Protein AF-A0A2G3AN47-F1 (afdb_monomer)

Foldseek 3Di:
DDDDDADPVLCPDPVNVVQQVVQCVVPNPPDPDDRDGPDDPVVVVVVRVVSVVVVVVVVVVVVVVVPDD

Mean predicted aligned error: 7.32 Å

Structure (mmCIF, N/CA/C/O backbone):
data_AF-A0A2G3AN47-F1
#
_entry.id   AF-A0A2G3AN47-F1
#
loop_
_atom_site.group_PDB
_atom_site.id
_atom_site.type_symbol
_atom_site.label_atom_id
_atom_site.label_alt_id
_atom_site.label_comp_id
_atom_site.label_asym_id
_atom_site.label_entity_id
_atom_site.label_seq_id
_atom_site.pdbx_PDB_ins_code
_atom_site.Cartn_x
_atom_site.Cartn_y
_atom_site.Cartn_z
_atom_site.occupancy
_atom_site.B_iso_or_equiv
_atom_site.auth_seq_id
_atom_site.auth_comp_id
_atom_site.auth_asym_id
_atom_site.auth_atom_id
_atom_site.pdbx_PDB_model_num
ATOM 1 N N . MET A 1 1 ? -4.046 -15.977 -6.526 1.00 72.44 1 MET A N 1
ATOM 2 C CA . MET A 1 1 ? -3.874 -14.564 -6.924 1.00 72.44 1 MET A CA 1
ATOM 3 C C . MET A 1 1 ? -4.947 -13.786 -6.197 1.00 72.44 1 MET A C 1
ATOM 5 O O . MET A 1 1 ? -6.109 -13.964 -6.535 1.00 72.44 1 MET A O 1
ATOM 9 N N . GLU A 1 2 ? -4.561 -13.005 -5.192 1.00 83.44 2 GLU A N 1
ATOM 10 C CA . GLU A 1 2 ? -5.482 -12.132 -4.458 1.00 83.44 2 GLU A CA 1
ATOM 11 C C . GLU A 1 2 ? -5.632 -10.803 -5.206 1.00 83.44 2 GLU A C 1
ATOM 13 O O . GLU A 1 2 ? -4.675 -10.332 -5.830 1.00 83.44 2 GLU A O 1
ATOM 18 N N . ARG A 1 3 ? -6.817 -10.196 -5.157 1.00 85.44 3 ARG A N 1
ATOM 19 C CA . ARG A 1 3 ? -7.048 -8.839 -5.664 1.00 85.44 3 ARG A CA 1
ATOM 20 C C . ARG A 1 3 ? -7.661 -8.014 -4.549 1.00 85.44 3 ARG A C 1
A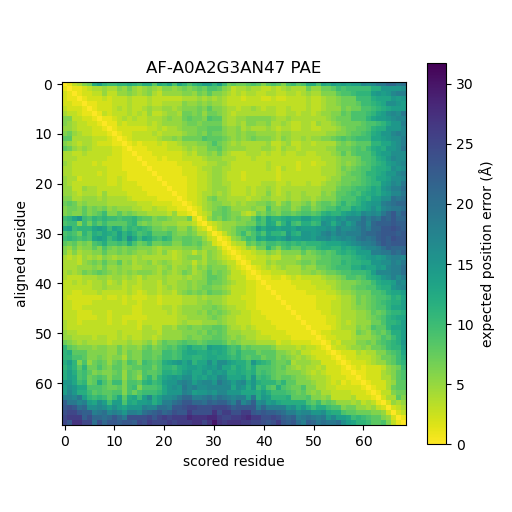TOM 22 O O . ARG A 1 3 ? -8.670 -8.419 -3.986 1.00 85.44 3 ARG A O 1
ATOM 29 N N . PHE A 1 4 ? -7.070 -6.857 -4.292 1.00 85.12 4 PHE A N 1
ATOM 30 C CA . PHE A 1 4 ? -7.550 -5.909 -3.299 1.00 85.12 4 PHE A CA 1
ATOM 31 C C . PHE A 1 4 ? -8.100 -4.676 -4.003 1.00 85.12 4 PHE A C 1
ATOM 33 O O . PHE A 1 4 ? -7.521 -4.207 -4.985 1.00 85.12 4 PHE A O 1
ATOM 40 N N . ILE A 1 5 ? -9.217 -4.169 -3.495 1.00 84.75 5 ILE A N 1
ATOM 41 C CA . ILE A 1 5 ? -9.749 -2.860 -3.863 1.00 84.75 5 ILE A CA 1
ATOM 42 C C . ILE A 1 5 ? -9.350 -1.921 -2.733 1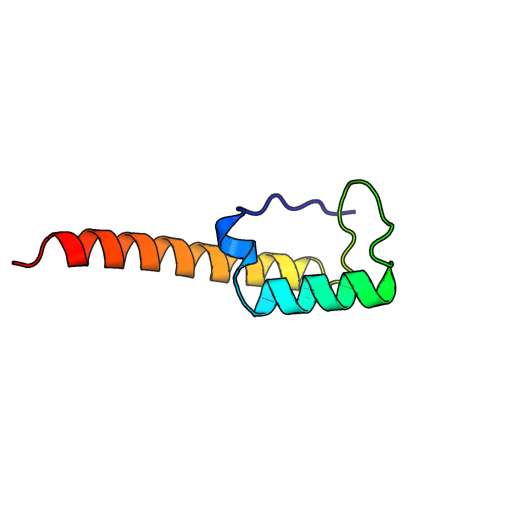.00 84.75 5 ILE A C 1
ATOM 44 O O . ILE A 1 5 ? -9.616 -2.209 -1.570 1.00 84.75 5 ILE A O 1
ATOM 48 N N . VAL A 1 6 ? -8.671 -0.835 -3.079 1.00 83.62 6 VAL A N 1
ATOM 49 C CA . VAL A 1 6 ? -8.191 0.163 -2.123 1.00 83.62 6 VAL A CA 1
ATOM 50 C C . VAL A 1 6 ? -8.752 1.517 -2.523 1.00 83.62 6 VAL A C 1
ATOM 52 O O . VAL A 1 6 ? -8.868 1.790 -3.721 1.00 83.62 6 VAL A O 1
ATOM 55 N N . SER A 1 7 ? -9.109 2.346 -1.541 1.00 83.75 7 SER A N 1
ATOM 56 C CA . SER A 1 7 ? -9.504 3.717 -1.846 1.00 83.75 7 SER A CA 1
ATOM 57 C C . SER A 1 7 ? -8.309 4.517 -2.355 1.00 83.75 7 SER A C 1
ATOM 59 O O . SER A 1 7 ? -7.157 4.253 -1.991 1.00 83.75 7 SER A O 1
ATOM 61 N N . THR A 1 8 ? -8.579 5.506 -3.203 1.00 83.44 8 THR A N 1
ATOM 62 C CA . THR A 1 8 ? -7.550 6.408 -3.717 1.00 83.44 8 THR A CA 1
ATOM 63 C C . THR A 1 8 ? -6.960 7.299 -2.630 1.00 83.44 8 THR A C 1
ATOM 65 O O . THR A 1 8 ? -5.792 7.660 -2.756 1.00 83.44 8 THR A O 1
ATOM 68 N N . GLU A 1 9 ? -7.699 7.601 -1.554 1.00 82.56 9 GLU A N 1
ATOM 69 C CA . GLU A 1 9 ? -7.161 8.359 -0.411 1.00 82.56 9 GLU A CA 1
ATOM 70 C C . GLU A 1 9 ? -5.968 7.632 0.225 1.00 82.56 9 GLU A C 1
ATOM 72 O O . GLU A 1 9 ? -4.908 8.225 0.452 1.00 82.56 9 GLU A O 1
ATOM 77 N N . LEU A 1 10 ? -6.083 6.308 0.384 1.00 82.31 10 LEU A N 1
ATOM 78 C CA . LEU A 1 10 ? -5.050 5.493 1.018 1.00 82.31 10 LEU A CA 1
ATOM 79 C C . LEU A 1 10 ? -3.740 5.467 0.217 1.00 82.31 10 LEU A C 1
ATOM 81 O O . LEU A 1 10 ? -2.665 5.279 0.788 1.00 82.31 10 LEU A O 1
ATOM 85 N N . LEU A 1 11 ? -3.790 5.686 -1.103 1.00 82.44 11 LEU A N 1
ATOM 86 C CA . LEU A 1 11 ? -2.601 5.669 -1.964 1.00 82.44 11 LEU A CA 1
ATOM 87 C C . LEU A 1 11 ? -1.577 6.750 -1.594 1.00 82.44 11 LEU A C 1
ATOM 89 O O . LEU A 1 11 ? -0.393 6.580 -1.890 1.00 82.44 11 LEU A O 1
ATOM 93 N N . ASN A 1 12 ? -2.001 7.814 -0.908 1.00 80.50 12 ASN A N 1
ATOM 94 C CA . ASN A 1 12 ? -1.108 8.863 -0.420 1.00 80.50 12 ASN A CA 1
ATOM 95 C C . ASN A 1 12 ? -0.326 8.459 0.841 1.00 80.50 12 ASN A C 1
ATOM 97 O O . ASN A 1 12 ? 0.635 9.139 1.212 1.00 80.50 12 ASN A O 1
ATOM 101 N N . HIS A 1 13 ? -0.667 7.345 1.500 1.00 86.00 13 HIS A N 1
ATOM 102 C CA . HIS A 1 13 ? 0.099 6.887 2.652 1.00 86.00 13 HIS A CA 1
ATOM 103 C C . HIS A 1 13 ? 1.497 6.424 2.245 1.00 86.00 13 HIS A C 1
ATOM 105 O O . HIS A 1 13 ? 1.690 5.614 1.335 1.00 86.00 13 HIS A O 1
ATOM 111 N N . SER A 1 14 ? 2.494 6.873 3.011 1.00 85.19 14 SER A N 1
ATOM 112 C CA . SER A 1 14 ? 3.913 6.595 2.752 1.00 85.19 14 SER A CA 1
ATOM 113 C C . SER A 1 14 ? 4.244 5.104 2.601 1.00 85.19 14 SER A C 1
ATOM 115 O O . SER A 1 14 ? 5.178 4.747 1.881 1.00 85.19 14 SER A O 1
ATOM 117 N N . ILE A 1 15 ? 3.485 4.221 3.256 1.00 85.94 15 ILE A N 1
ATOM 118 C CA . ILE A 1 15 ? 3.680 2.772 3.185 1.00 85.94 15 ILE A CA 1
ATOM 119 C C . ILE A 1 15 ? 3.225 2.204 1.835 1.00 85.94 15 ILE A C 1
ATOM 121 O O . ILE A 1 15 ? 3.942 1.393 1.245 1.00 85.94 15 ILE A O 1
ATOM 125 N N . LEU A 1 16 ? 2.093 2.687 1.309 1.00 87.12 16 LEU A N 1
ATOM 126 C CA . LEU A 1 16 ? 1.588 2.298 -0.002 1.00 87.12 16 LEU A CA 1
ATOM 127 C C . LEU A 1 16 ? 2.480 2.884 -1.092 1.00 87.12 16 LEU A C 1
ATOM 129 O O . LEU A 1 16 ? 2.948 2.128 -1.934 1.00 87.12 16 LEU A O 1
ATOM 133 N N . VAL A 1 17 ? 2.870 4.158 -1.002 1.00 86.75 17 VAL A N 1
ATOM 134 C CA . VAL A 1 17 ? 3.840 4.769 -1.932 1.00 86.75 17 VAL A CA 1
ATOM 135 C C . VAL A 1 17 ? 5.142 3.963 -2.017 1.00 86.75 17 VAL A C 1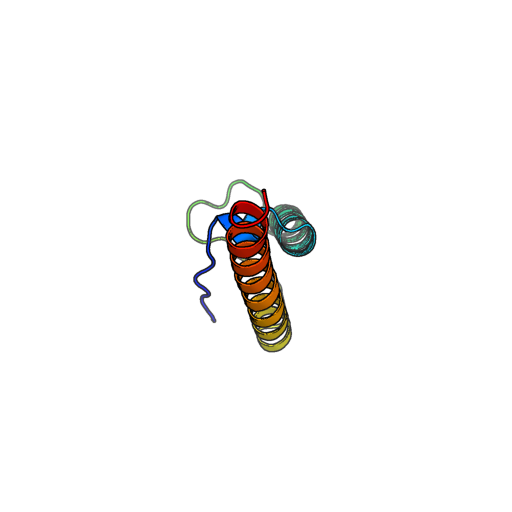
ATOM 137 O O . VAL A 1 17 ? 5.650 3.707 -3.109 1.00 86.75 17 VAL A O 1
ATOM 140 N N . LYS A 1 18 ? 5.684 3.500 -0.882 1.00 87.19 18 LYS A N 1
ATOM 141 C CA . LYS A 1 18 ? 6.880 2.639 -0.872 1.00 87.19 18 LYS A CA 1
ATOM 142 C C . LYS A 1 18 ? 6.644 1.303 -1.579 1.00 87.19 18 LYS A C 1
ATOM 144 O O . LYS A 1 18 ? 7.510 0.876 -2.338 1.00 87.19 18 LYS A O 1
ATOM 149 N N . LEU A 1 19 ? 5.500 0.654 -1.350 1.00 87.31 19 LEU A N 1
ATOM 150 C CA . LEU A 1 19 ? 5.128 -0.594 -2.030 1.00 87.31 19 LEU A CA 1
ATOM 151 C C . LEU A 1 19 ? 4.961 -0.397 -3.543 1.00 87.31 19 LEU A C 1
ATOM 153 O O . LEU A 1 19 ? 5.482 -1.201 -4.315 1.00 87.31 19 LEU A O 1
ATOM 157 N N . LEU A 1 20 ? 4.304 0.688 -3.958 1.00 85.88 20 LEU A N 1
ATOM 158 C CA . LEU A 1 20 ? 4.118 1.071 -5.360 1.00 85.88 20 LEU A CA 1
ATOM 159 C C . LEU A 1 20 ? 5.467 1.297 -6.057 1.00 85.88 20 LEU A C 1
ATOM 161 O O . LEU A 1 20 ? 5.720 0.719 -7.109 1.00 85.88 20 LEU A O 1
ATOM 165 N N . ASN A 1 21 ? 6.367 2.066 -5.436 1.00 86.19 21 ASN A N 1
ATOM 166 C CA . ASN A 1 21 ? 7.707 2.315 -5.973 1.00 86.19 21 ASN A CA 1
ATOM 167 C C . ASN A 1 21 ? 8.516 1.023 -6.128 1.00 86.19 21 ASN A C 1
ATOM 169 O O . ASN A 1 21 ? 9.202 0.834 -7.130 1.00 86.19 21 ASN A O 1
ATOM 173 N N . LYS A 1 22 ? 8.423 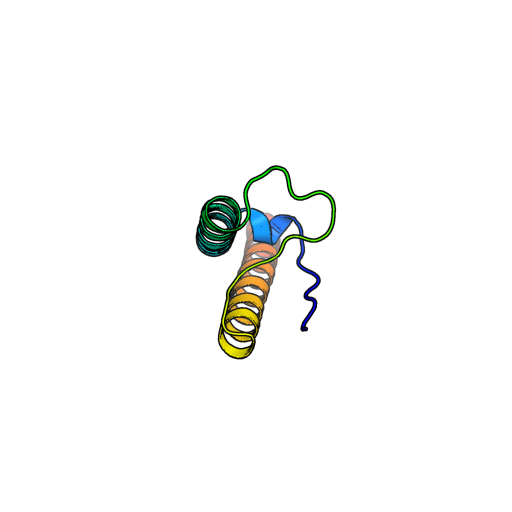0.118 -5.148 1.00 84.69 22 LYS A N 1
ATOM 174 C CA . LYS A 1 22 ? 9.126 -1.169 -5.179 1.00 84.69 22 LYS A CA 1
ATOM 175 C C . LYS A 1 22 ? 8.579 -2.083 -6.279 1.00 84.69 22 LYS A C 1
ATOM 177 O O . LYS A 1 22 ? 9.346 -2.675 -7.027 1.00 84.69 22 LYS A O 1
ATOM 182 N N . SER A 1 23 ? 7.255 -2.124 -6.426 1.00 83.94 23 SER A N 1
ATOM 183 C CA . SER A 1 23 ? 6.581 -2.812 -7.530 1.00 83.94 23 SER A CA 1
ATOM 184 C C . SER A 1 23 ? 7.021 -2.260 -8.885 1.00 83.94 23 SER A C 1
ATOM 186 O O . SER A 1 23 ? 7.391 -3.030 -9.765 1.00 83.94 23 SER A O 1
ATOM 188 N N . ALA A 1 24 ? 7.077 -0.940 -9.045 1.00 82.69 24 ALA A N 1
ATOM 189 C CA . ALA A 1 24 ? 7.498 -0.340 -10.301 1.00 82.69 24 ALA A CA 1
ATOM 190 C C . ALA A 1 24 ? 8.976 -0.600 -10.642 1.00 82.69 24 ALA A C 1
ATOM 192 O O . ALA A 1 24 ? 9.318 -0.704 -11.818 1.00 82.69 24 ALA A O 1
ATOM 193 N N . GLN A 1 25 ? 9.848 -0.747 -9.640 1.00 81.38 25 GLN A N 1
ATOM 194 C CA . GLN A 1 25 ? 11.233 -1.189 -9.845 1.00 81.38 25 GLN A CA 1
ATOM 195 C C . GLN A 1 25 ? 11.317 -2.652 -10.307 1.00 81.38 25 GLN A C 1
ATOM 197 O O . GLN A 1 25 ? 12.157 -2.972 -11.144 1.00 81.38 25 GLN A O 1
ATOM 202 N N . GLU A 1 26 ? 10.460 -3.533 -9.783 1.00 82.25 26 GLU A N 1
ATOM 203 C CA . GLU A 1 26 ? 10.459 -4.965 -10.119 1.00 82.25 26 GLU A CA 1
ATOM 204 C C . GLU A 1 26 ? 9.755 -5.277 -11.450 1.00 82.25 26 GLU A C 1
ATOM 206 O O . GLU A 1 26 ? 10.222 -6.120 -12.213 1.00 82.25 26 GLU A O 1
ATOM 211 N N . PHE A 1 27 ? 8.636 -4.608 -11.739 1.00 78.00 27 PHE A N 1
ATOM 212 C CA . PHE A 1 27 ? 7.750 -4.932 -12.864 1.00 78.00 27 PHE A CA 1
ATOM 213 C C . PHE A 1 27 ? 7.737 -3.877 -13.979 1.00 78.00 27 PHE A C 1
ATOM 215 O O . PHE A 1 27 ? 7.107 -4.103 -15.011 1.00 78.00 27 PHE A O 1
ATOM 222 N N . SER A 1 28 ? 8.486 -2.778 -13.814 1.00 73.12 28 SER A N 1
ATOM 223 C 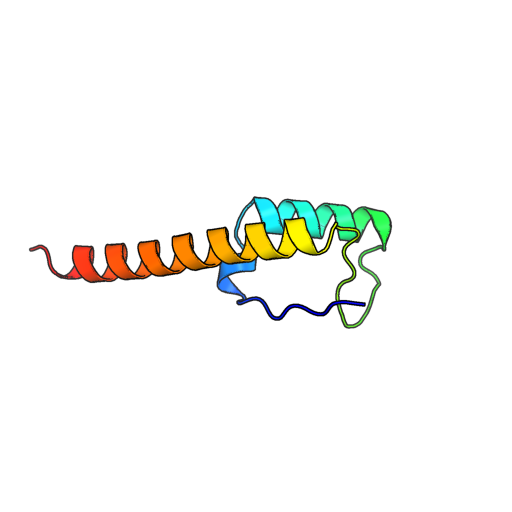CA . SER A 1 28 ? 8.507 -1.602 -14.697 1.00 73.12 28 SER A CA 1
ATOM 224 C C . SER A 1 28 ? 7.174 -0.842 -14.771 1.00 73.12 28 SER A C 1
ATOM 226 O O . SER A 1 28 ? 6.085 -1.394 -14.637 1.00 73.12 28 SER A O 1
ATOM 228 N N . TYR A 1 29 ? 7.249 0.463 -15.037 1.00 73.06 29 TYR A N 1
ATOM 229 C CA . TYR A 1 29 ? 6.067 1.327 -15.179 1.00 73.06 29 TYR A CA 1
ATOM 230 C C . TYR A 1 29 ? 5.272 1.089 -16.474 1.00 73.06 29 TYR A C 1
ATOM 232 O O . TYR A 1 29 ? 4.164 1.597 -16.617 1.00 73.06 29 TYR A O 1
ATOM 240 N N . GLU A 1 30 ? 5.808 0.319 -17.426 1.00 71.56 30 GLU A N 1
ATOM 241 C CA . GLU A 1 30 ? 5.127 0.027 -18.696 1.00 71.56 30 GLU A CA 1
ATOM 242 C C . GLU A 1 30 ? 3.957 -0.956 -18.553 1.00 71.56 30 GLU A C 1
ATOM 244 O O . GLU A 1 30 ? 3.228 -1.216 -19.516 1.00 71.56 30 GLU A O 1
ATOM 249 N N . GLN A 1 31 ? 3.752 -1.507 -17.354 1.00 67.69 31 GLN A N 1
ATOM 250 C CA . GLN A 1 31 ? 2.683 -2.452 -17.098 1.00 67.69 31 GLN A CA 1
ATOM 251 C C . GLN A 1 31 ? 1.311 -1.763 -17.200 1.00 67.69 31 GLN A C 1
ATOM 253 O O . GLN A 1 31 ? 0.898 -0.995 -16.334 1.00 67.69 31 GLN A O 1
ATOM 258 N N . ARG A 1 32 ? 0.573 -2.059 -18.275 1.00 68.94 32 ARG A N 1
ATOM 259 C CA . ARG A 1 32 ? -0.796 -1.565 -18.483 1.00 68.94 32 ARG A CA 1
ATOM 260 C C . ARG A 1 32 ? -1.805 -2.477 -17.780 1.00 68.94 32 ARG A C 1
ATOM 262 O O . ARG A 1 32 ? -1.808 -3.685 -18.013 1.00 68.94 32 ARG A O 1
ATOM 269 N N . GLY A 1 33 ? -2.691 -1.900 -16.966 1.00 76.44 33 GLY A N 1
ATOM 270 C CA . GLY A 1 33 ? -3.778 -2.618 -16.291 1.00 76.44 33 GLY A CA 1
ATOM 271 C C . GLY A 1 33 ? -3.586 -2.723 -14.778 1.00 76.44 33 GLY A C 1
ATOM 272 O O . GLY A 1 33 ? -3.257 -1.741 -14.124 1.00 76.44 33 GLY A O 1
ATOM 273 N N . VAL A 1 34 ? -3.847 -3.903 -14.208 1.00 75.25 34 VAL A N 1
ATOM 274 C CA . VAL A 1 34 ? -3.751 -4.124 -12.756 1.00 75.25 34 VAL A CA 1
ATOM 275 C C . VAL A 1 34 ? -2.300 -4.070 -12.279 1.00 75.25 34 VAL A C 1
ATOM 277 O O . VAL A 1 34 ? -1.429 -4.753 -12.825 1.00 75.25 34 VAL A O 1
ATOM 280 N N . LEU A 1 35 ? -2.050 -3.289 -11.230 1.00 78.94 35 LEU A N 1
ATOM 281 C CA . LEU A 1 35 ? -0.735 -3.204 -10.612 1.00 78.94 35 LEU A CA 1
ATOM 282 C C . LEU A 1 35 ? -0.404 -4.511 -9.880 1.00 78.94 35 LEU A C 1
ATOM 284 O O . LEU A 1 35 ? -1.198 -5.005 -9.078 1.00 78.94 35 LEU A O 1
ATOM 288 N N . ARG A 1 36 ? 0.777 -5.074 -10.152 1.00 79.44 36 ARG A N 1
ATOM 289 C CA . ARG A 1 36 ? 1.268 -6.283 -9.482 1.00 79.44 36 ARG A CA 1
ATOM 290 C C . ARG A 1 36 ? 2.279 -5.928 -8.409 1.00 79.44 36 ARG A C 1
ATOM 292 O O . ARG A 1 36 ? 3.303 -5.326 -8.700 1.00 79.44 36 ARG A O 1
ATOM 299 N N . ILE A 1 37 ? 2.016 -6.350 -7.178 1.00 80.56 37 ILE A N 1
ATOM 300 C CA . ILE A 1 37 ? 2.914 -6.120 -6.047 1.00 80.56 37 ILE A CA 1
ATOM 301 C C . ILE A 1 37 ? 3.349 -7.473 -5.490 1.00 80.56 37 ILE A C 1
ATOM 303 O O . ILE A 1 37 ? 2.514 -8.266 -5.051 1.00 80.56 37 ILE A O 1
ATOM 307 N N . SER A 1 38 ? 4.659 -7.723 -5.483 1.00 79.00 38 SER A N 1
ATOM 308 C CA . SER A 1 38 ? 5.263 -8.852 -4.773 1.00 79.00 38 SER A CA 1
ATOM 309 C C . SER A 1 38 ? 5.181 -8.597 -3.269 1.00 79.00 38 SER A C 1
ATOM 311 O O . SER A 1 38 ? 6.054 -7.967 -2.675 1.00 79.00 38 SER A O 1
ATOM 313 N N . CYS A 1 39 ? 4.105 -9.048 -2.632 1.00 82.62 39 CYS A N 1
ATOM 314 C CA . CYS A 1 39 ? 3.940 -8.934 -1.189 1.00 82.62 39 CYS A CA 1
ATOM 315 C C . CYS A 1 39 ? 3.255 -10.172 -0.614 1.00 82.62 39 CYS A C 1
ATOM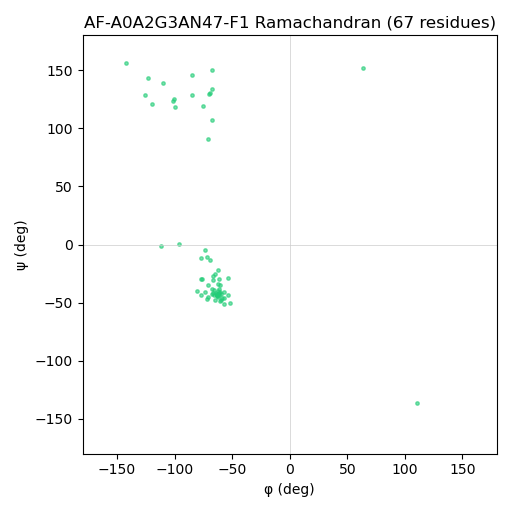 317 O O . CYS A 1 39 ? 2.557 -10.911 -1.309 1.00 82.62 39 CYS A O 1
ATOM 319 N N . HIS A 1 40 ? 3.478 -10.410 0.676 1.00 89.06 40 HIS A N 1
ATOM 320 C CA . HIS A 1 40 ? 2.790 -11.477 1.380 1.00 89.06 40 HIS A CA 1
ATOM 321 C C . HIS A 1 40 ? 1.347 -11.048 1.658 1.00 89.06 40 HIS A C 1
ATOM 323 O O . HIS A 1 40 ? 1.129 -10.071 2.374 1.00 89.06 40 HIS A O 1
ATOM 329 N N . VAL A 1 41 ? 0.379 -11.798 1.128 1.00 89.31 41 VAL A N 1
ATOM 330 C CA . VAL A 1 41 ? -1.054 -11.450 1.144 1.00 89.31 41 VAL A CA 1
ATOM 331 C C . VAL A 1 41 ? -1.546 -11.101 2.554 1.00 89.31 41 VAL A C 1
ATOM 333 O O . VAL A 1 41 ? -2.059 -10.009 2.758 1.00 89.31 41 VAL A O 1
ATOM 336 N N . LEU A 1 42 ? -1.266 -11.954 3.547 1.00 90.19 42 LEU A N 1
ATOM 337 C CA . LEU A 1 42 ? -1.687 -11.728 4.942 1.00 90.19 42 LEU A CA 1
ATOM 338 C C . LEU A 1 42 ? -1.097 -10.460 5.579 1.00 90.19 42 LEU A C 1
ATOM 340 O O . LEU A 1 42 ? -1.688 -9.883 6.486 1.00 90.19 42 LEU A O 1
ATOM 344 N N . ILE A 1 43 ? 0.102 -10.048 5.154 1.00 88.88 43 ILE A N 1
ATOM 345 C CA . ILE A 1 43 ? 0.733 -8.832 5.683 1.00 88.88 43 ILE A CA 1
ATOM 346 C C . ILE A 1 43 ? 0.074 -7.617 5.037 1.00 88.88 43 ILE A C 1
ATOM 348 O O . ILE A 1 43 ? -0.225 -6.649 5.727 1.00 88.88 43 ILE A O 1
ATOM 352 N N . PHE A 1 44 ? -0.163 -7.681 3.726 1.00 89.44 44 PHE A N 1
ATOM 353 C CA . PHE A 1 44 ? -0.815 -6.604 2.994 1.00 89.44 44 PHE A CA 1
ATOM 354 C C . PHE A 1 44 ? -2.236 -6.350 3.503 1.00 89.44 44 PHE A C 1
ATOM 356 O O . PHE A 1 44 ? -2.587 -5.201 3.740 1.00 89.44 44 PHE A O 1
ATOM 363 N N . GLU A 1 45 ? -3.004 -7.411 3.753 1.00 90.31 45 GLU A N 1
ATOM 364 C CA . GLU A 1 45 ? -4.353 -7.338 4.323 1.00 90.31 45 GLU A CA 1
ATOM 365 C C . GLU A 1 45 ? -4.364 -6.616 5.678 1.00 90.31 45 GLU A C 1
ATOM 367 O O . GLU A 1 45 ? -5.056 -5.614 5.831 1.00 90.31 45 GLU A O 1
ATOM 372 N N . ARG A 1 46 ? -3.498 -7.020 6.619 1.00 90.12 46 ARG A N 1
ATOM 373 C CA . ARG A 1 46 ? -3.376 -6.349 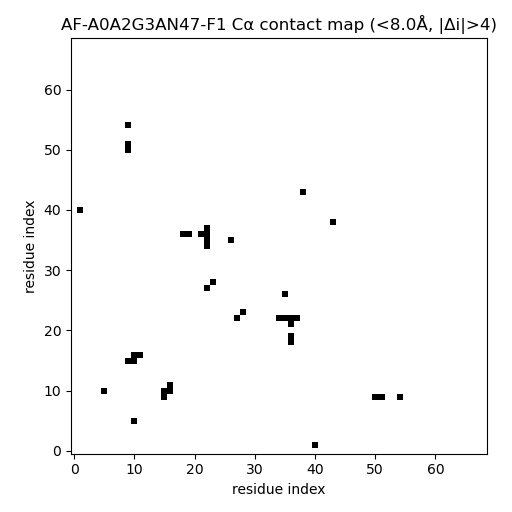7.928 1.00 90.12 46 ARG A CA 1
ATOM 374 C C . ARG A 1 46 ? -2.943 -4.891 7.823 1.00 90.12 46 ARG A C 1
ATOM 376 O O . ARG A 1 46 ? -3.389 -4.057 8.602 1.00 90.12 46 ARG A O 1
ATOM 383 N N . VAL A 1 47 ? -2.035 -4.575 6.899 1.00 89.12 47 VAL A N 1
ATOM 384 C CA . VAL A 1 47 ? -1.630 -3.183 6.662 1.00 89.12 47 VAL A CA 1
ATOM 385 C C . VAL A 1 47 ? -2.820 -2.380 6.147 1.00 89.12 47 VAL A C 1
ATOM 387 O O . VAL A 1 47 ? -3.026 -1.263 6.607 1.00 89.12 47 VAL A O 1
ATOM 390 N N . LEU A 1 48 ? -3.614 -2.947 5.239 1.00 88.69 48 LEU A N 1
ATOM 391 C CA . LEU A 1 48 ? -4.790 -2.284 4.693 1.00 88.69 48 LEU A CA 1
ATOM 392 C C . LEU A 1 48 ? -5.846 -2.008 5.771 1.00 88.69 48 LEU A C 1
ATOM 394 O O . LEU A 1 48 ? -6.340 -0.888 5.835 1.00 88.69 48 LEU A O 1
ATOM 398 N N . GLU A 1 49 ? -6.120 -2.977 6.649 1.00 89.38 49 GLU A N 1
ATOM 399 C CA . GLU A 1 49 ? -7.031 -2.810 7.793 1.00 89.38 49 GLU A CA 1
ATOM 400 C C . GLU A 1 49 ? -6.594 -1.656 8.707 1.00 89.38 49 GLU A C 1
ATOM 402 O O . GLU A 1 49 ? -7.399 -0.810 9.085 1.00 89.38 49 GLU A O 1
ATOM 407 N N . VAL A 1 50 ? -5.301 -1.586 9.042 1.00 88.38 50 VAL A N 1
ATOM 408 C CA . VAL A 1 50 ? -4.766 -0.516 9.900 1.00 88.38 50 VAL A CA 1
ATOM 409 C C . VAL A 1 50 ? -4.860 0.849 9.218 1.00 88.38 50 VAL A C 1
ATOM 411 O O . VAL A 1 50 ? -5.170 1.836 9.882 1.00 88.38 50 VAL A O 1
ATOM 414 N N . LEU A 1 51 ? -4.598 0.917 7.910 1.00 85.94 51 LEU A N 1
ATOM 415 C CA . LEU A 1 51 ? -4.700 2.163 7.151 1.00 85.94 51 LEU A CA 1
ATOM 416 C C . LEU A 1 51 ? -6.149 2.657 7.076 1.00 85.94 51 LEU A C 1
ATOM 418 O O . LEU A 1 51 ? -6.387 3.834 7.321 1.00 85.94 51 LEU A O 1
ATOM 422 N N . GLN A 1 52 ? -7.105 1.761 6.822 1.00 84.69 52 GLN A N 1
ATOM 423 C CA . GLN A 1 52 ? -8.534 2.091 6.808 1.00 84.69 52 GLN A CA 1
ATOM 424 C C . GLN A 1 52 ? -8.998 2.640 8.159 1.00 84.69 52 GLN A C 1
ATOM 426 O O . GLN A 1 52 ? -9.565 3.722 8.211 1.00 84.69 52 GLN A O 1
ATOM 431 N N . LEU A 1 53 ? -8.640 1.975 9.263 1.00 84.19 53 LEU A N 1
ATOM 432 C CA . LEU A 1 53 ? -8.972 2.463 10.606 1.00 84.19 53 LEU A CA 1
ATOM 433 C C . LEU A 1 53 ? -8.361 3.838 10.911 1.00 84.19 53 LEU A C 1
ATOM 435 O O . LEU A 1 53 ? -8.958 4.628 11.639 1.00 84.19 53 LEU A O 1
ATOM 439 N N . SER A 1 54 ? -7.156 4.119 10.406 1.00 80.25 54 SER A N 1
ATOM 440 C CA . SER A 1 54 ? -6.521 5.425 10.609 1.00 80.25 54 SER A CA 1
ATOM 441 C C . SER A 1 54 ? -7.193 6.544 9.816 1.00 80.25 54 SER A C 1
ATOM 443 O O . SER A 1 54 ? -7.269 7.662 10.320 1.00 80.25 54 SER A O 1
ATOM 445 N N . ASP A 1 55 ? -7.689 6.233 8.620 1.00 78.88 55 ASP A N 1
ATOM 446 C CA . ASP A 1 55 ? -8.416 7.163 7.754 1.00 78.88 55 ASP A CA 1
ATOM 447 C C . ASP A 1 55 ? -9.809 7.451 8.336 1.00 78.88 55 ASP A C 1
ATOM 449 O O . ASP A 1 55 ? -10.155 8.606 8.570 1.00 78.88 55 ASP A O 1
ATOM 453 N N . ASP A 1 56 ? -10.530 6.402 8.754 1.00 78.31 56 ASP A N 1
ATOM 454 C CA . ASP A 1 56 ? -11.822 6.512 9.448 1.00 78.31 56 ASP A CA 1
ATOM 455 C C . ASP A 1 56 ? -11.716 7.365 10.726 1.00 78.31 56 ASP A C 1
ATOM 457 O O . ASP A 1 56 ? -12.588 8.182 11.037 1.00 78.31 56 ASP A O 1
ATOM 461 N N . LEU A 1 57 ? -10.630 7.191 11.492 1.00 77.31 57 LEU A N 1
ATOM 462 C CA . LEU A 1 57 ? -10.363 8.027 12.661 1.00 77.31 57 LEU A CA 1
ATOM 463 C C . LEU A 1 57 ? -10.064 9.473 12.270 1.00 77.31 57 LEU A C 1
ATOM 465 O O . LEU A 1 57 ? -10.534 10.377 12.956 1.00 77.31 57 LEU A O 1
ATOM 469 N N . HIS A 1 58 ? -9.284 9.706 11.215 1.00 77.25 58 HIS A N 1
ATOM 470 C CA . HIS A 1 58 ? -8.972 11.054 10.746 1.00 77.25 58 HIS A CA 1
ATOM 471 C C . HIS A 1 58 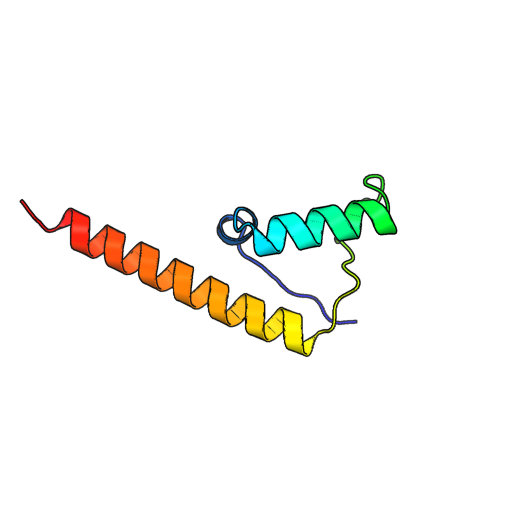? -10.236 11.805 10.307 1.00 77.25 58 HIS A C 1
ATOM 473 O O . HIS A 1 58 ? -10.416 12.967 10.678 1.00 77.25 58 HIS A O 1
ATOM 479 N N . ASP A 1 59 ? -11.144 11.137 9.601 1.00 77.69 59 ASP A N 1
ATOM 480 C CA . ASP A 1 59 ? -12.436 11.700 9.208 1.00 77.69 59 ASP A CA 1
ATOM 481 C C . ASP A 1 59 ? -13.304 12.033 10.425 1.00 77.69 59 ASP A C 1
ATOM 483 O O . ASP A 1 59 ? -13.866 13.129 10.508 1.00 77.69 59 ASP A O 1
ATOM 487 N N . LEU A 1 60 ? -13.343 11.148 11.428 1.00 80.69 60 LEU A N 1
ATOM 488 C CA . LEU A 1 60 ? -14.037 11.424 12.687 1.00 80.69 60 LEU A CA 1
ATOM 489 C C . LEU A 1 60 ? -13.418 12.618 13.428 1.00 80.69 60 LEU A C 1
ATOM 491 O O . LEU A 1 60 ? -14.144 13.488 13.903 1.00 80.69 60 LEU A O 1
ATOM 495 N N . PHE A 1 61 ? -12.088 12.688 13.524 1.00 75.38 61 PHE A N 1
ATOM 496 C CA . PHE A 1 61 ? -11.387 13.814 14.149 1.00 75.38 61 PHE A CA 1
ATOM 497 C C . PHE A 1 61 ? -11.641 15.127 13.411 1.00 75.38 61 PHE A C 1
ATOM 499 O O . PHE A 1 61 ? -11.830 16.152 14.063 1.00 75.38 61 PHE A O 1
ATOM 506 N N . THR A 1 62 ? -11.675 15.102 12.079 1.00 75.88 62 THR A N 1
ATOM 507 C CA . THR A 1 62 ? -11.973 16.280 11.256 1.00 75.88 62 THR A CA 1
ATOM 508 C C . THR A 1 62 ? -13.407 16.740 11.503 1.00 75.88 62 THR A C 1
ATOM 510 O O . THR A 1 62 ? -13.624 17.900 11.844 1.00 75.88 62 THR A O 1
ATOM 513 N N . SER A 1 63 ? -14.368 15.810 11.488 1.00 78.25 63 SER A N 1
ATOM 514 C CA . SER A 1 63 ? -15.773 16.104 11.789 1.00 78.25 63 SER A CA 1
ATOM 515 C C . SER A 1 63 ? -15.995 16.619 13.214 1.00 78.25 63 SER A C 1
ATOM 517 O O . SER A 1 63 ? -16.898 17.422 13.422 1.00 78.25 63 SER A O 1
ATOM 519 N N . LEU A 1 64 ? -15.216 16.159 14.198 1.00 78.88 64 LEU A N 1
ATOM 520 C CA . LEU A 1 64 ? -15.278 16.655 15.579 1.00 78.88 64 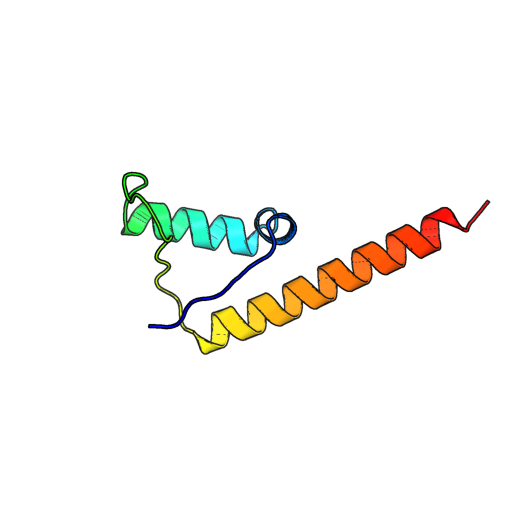LEU A CA 1
ATOM 521 C C . LEU A 1 64 ? -14.590 18.016 15.742 1.00 78.88 64 LEU A C 1
ATOM 523 O O . LEU A 1 64 ? -14.965 18.788 16.620 1.00 78.88 64 LEU A O 1
ATOM 527 N N . SER A 1 65 ? -13.573 18.300 14.927 1.00 73.81 65 SER A N 1
ATOM 528 C CA . SER A 1 65 ? -12.838 19.569 14.962 1.00 73.81 65 SER A CA 1
ATOM 529 C C . SER A 1 65 ? -13.625 20.711 14.318 1.00 73.81 65 SER A C 1
ATOM 531 O O . SER A 1 65 ? -13.483 21.847 14.759 1.00 73.81 65 SER A O 1
ATOM 533 N N . ASP A 1 66 ? -14.480 20.415 13.334 1.00 64.06 66 ASP A N 1
ATOM 534 C CA . ASP A 1 66 ? -15.392 21.391 12.717 1.00 64.06 66 ASP A CA 1
ATOM 535 C C . ASP A 1 66 ? -16.526 21.855 13.659 1.00 64.06 66 ASP A C 1
ATOM 537 O O . ASP A 1 66 ? -17.185 22.857 13.379 1.00 64.06 66 ASP A O 1
ATOM 541 N N . ASP A 1 67 ? -16.746 21.168 14.788 1.00 61.06 67 ASP A N 1
ATOM 542 C CA . ASP A 1 67 ? -17.805 21.482 15.765 1.00 61.06 67 ASP A CA 1
ATOM 543 C C . ASP A 1 67 ? -17.309 22.344 16.951 1.00 61.06 67 ASP A C 1
ATOM 545 O O . ASP A 1 67 ? -18.088 22.683 17.845 1.00 61.06 67 ASP A O 1
ATOM 549 N N . LEU A 1 68 ? -16.021 22.724 16.992 1.00 57.09 68 LEU A N 1
ATOM 550 C CA . LEU A 1 68 ? -15.471 23.547 18.077 1.00 57.09 68 LEU A CA 1
ATOM 551 C C . LEU A 1 68 ? -15.353 25.035 17.664 1.00 57.09 68 LEU A C 1
ATOM 553 O O . LEU A 1 68 ? -14.618 25.332 16.721 1.00 57.09 68 LEU A O 1
ATOM 557 N N . PRO A 1 69 ? -16.048 25.968 18.351 1.00 58.00 69 PRO A N 1
ATOM 558 C CA . PRO A 1 69 ? -16.013 27.406 18.057 1.00 58.00 69 PRO A CA 1
ATOM 559 C C . PRO A 1 69 ? -14.689 28.099 18.411 1.00 58.00 69 PRO A C 1
ATOM 561 O O . PRO A 1 69 ? -13.962 27.613 19.311 1.00 58.00 69 PRO A O 1
#

pLDDT: mean 80.83, std 7.46, range [57.09, 90.31]

Solvent-accessible surface area (backbone atoms only — not comparable to full-atom values): 4407 Å² total; per-residue (Å²): 137,89,85,85,89,74,64,76,77,58,55,73,38,70,69,47,43,52,49,52,54,52,22,36,70,75,65,42,82,82,64,82,76,86,86,70,66,97,66,60,65,75,57,52,52,55,52,50,54,54,50,51,54,52,49,58,48,48,52,51,51,50,62,56,55,75,73,60,133

Organism: Capsicum annuum (NCBI:txid4072)

Sequence (69 aa):
MERFIVSTELLNHSILVKLLNKSAQEFSYEQRGVLRISCHVLIFERVLEVLQLSDDLHDLFTSLSDDLP

Secondary structure (DSSP, 8-state):
-------TTGGGSHHHHHHHHHHHHHH-TT--SSPP----HHHHHHHHHHHHHHHHHHHHHHHHHTT--

Radius of gyration: 15.2 Å; Cα contacts (8 Å, |Δi|>4): 20; chains: 1; bounding box: 29×42×37 Å

InterPro domains:
  IPR003676 Small auxin-up RNA [PF02519] (1-51)
  IPR003676 Small auxin-up RNA [PTHR31374] (2-50)